Protein AF-E3WHI3-F1 (afdb_monomer)

Solvent-accessible surface area (backbone atoms only — not comparable to full-atom values): 5694 Å² total; per-residue (Å²): 109,69,70,59,53,50,49,49,44,36,36,74,71,68,65,33,56,38,37,35,37,37,32,53,37,70,93,47,61,63,48,36,66,52,48,31,50,62,47,33,71,70,39,57,48,65,54,46,97,87,71,46,74,53,96,62,87,42,57,53,48,60,43,57,43,26,44,68,62,33,64,79,72,52,39,64,42,50,76,74,63,54,78,49,59,69,51,77,43,81,68,96,69,68,95,67,130

Organism: NCBI:txid207839

pLDDT: mean 97.18, std 3.04, range [70.88, 98.62]

Nearest PDB structures (foldseek):
  3ujh-assembly1_B  TM=9.995E-01  e=9.363E-11  Toxoplasma gondii
  3qki-assembly1_A  TM=9.930E-01  e=5.807E-10  Plasmodium falciparum 3D7
  6bzc-assembly1_A  TM=9.876E-01  e=8.045E-10  Elizabethkingia anophelis NUHP1
  1hox-assembly1_B  TM=9.822E-01  e=6.198E-10  Oryctolagus cuniculus
  3pr3-assembly1_B  TM=9.928E-01  e=1.446E-09  Plasmodium falciparum 3D7

InterPro domains:
  IPR001672 Phosphoglucose isomerase (PGI) [PF00342] (1-96)
  IPR001672 Phosphoglucose isomerase (PGI) [PS51463] (1-97)
  IPR001672 Phosphoglucose isomerase (PGI) [PTHR11469] (1-97)
  IPR035482 Phosphoglucose isomerase, SIS domain 2 [cd05016] (17-97)
  IPR046348 SIS domain superfamily [SSF53697] (1-96)

Structure (mmCIF, N/CA/C/O backbone):
data_AF-E3WHI3-F1
#
_entry.id   AF-E3WHI3-F1
#
loop_
_atom_site.group_PDB
_atom_site.id
_atom_site.type_symbol
_atom_site.label_atom_id
_atom_site.label_alt_id
_atom_site.label_comp_id
_atom_site.label_asym_id
_atom_site.label_entity_id
_atom_site.label_seq_id
_atom_site.pdbx_PDB_ins_code
_atom_site.Cartn_x
_atom_site.Cartn_y
_atom_site.Cartn_z
_atom_site.occupancy
_atom_site.B_iso_or_equiv
_atom_site.auth_seq_id
_atom_site.auth_comp_id
_atom_site.auth_asym_id
_atom_site.auth_atom_id
_atom_site.pdbx_PDB_model_num
ATOM 1 N N . VAL A 1 1 ? -10.433 9.287 -7.682 1.00 93.94 1 VAL A N 1
ATOM 2 C CA . VAL A 1 1 ? -11.647 8.765 -7.003 1.00 93.94 1 VAL A CA 1
ATOM 3 C C . VAL A 1 1 ? -11.656 7.240 -6.952 1.00 93.94 1 VAL A C 1
ATOM 5 O O . VAL A 1 1 ? -11.628 6.717 -5.851 1.00 93.94 1 VAL A O 1
ATOM 8 N N . LEU A 1 2 ? -11.617 6.520 -8.083 1.00 98.00 2 LEU A N 1
ATOM 9 C CA . LEU A 1 2 ? -11.720 5.046 -8.095 1.00 98.00 2 LEU A CA 1
ATOM 10 C C . LEU A 1 2 ? -10.669 4.319 -7.234 1.00 98.00 2 LEU A C 1
ATOM 12 O O . LEU A 1 2 ? -11.045 3.472 -6.435 1.00 98.00 2 LEU A O 1
ATOM 16 N N . LEU A 1 3 ? -9.384 4.686 -7.329 1.00 96.50 3 LEU A N 1
ATOM 17 C CA . LEU A 1 3 ? -8.329 4.078 -6.498 1.00 96.50 3 LEU A CA 1
ATOM 18 C C . LEU A 1 3 ? -8.565 4.285 -4.992 1.00 96.50 3 LEU A C 1
ATOM 20 O O . LEU A 1 3 ? -8.373 3.364 -4.209 1.00 96.50 3 LEU A O 1
ATOM 24 N N . GLY A 1 4 ? -9.056 5.462 -4.593 1.00 96.00 4 GLY A N 1
ATOM 25 C CA . GLY A 1 4 ? -9.413 5.728 -3.197 1.00 96.00 4 GLY A CA 1
ATOM 26 C C . GLY A 1 4 ? -10.584 4.867 -2.718 1.00 96.00 4 GLY A C 1
ATOM 27 O O . GLY A 1 4 ? -10.542 4.331 -1.619 1.00 96.00 4 GLY A O 1
ATOM 28 N N . LEU A 1 5 ? -11.603 4.664 -3.562 1.00 98.00 5 LEU A N 1
ATOM 29 C CA . LEU A 1 5 ? -12.720 3.770 -3.238 1.00 98.00 5 LEU A CA 1
ATOM 30 C C . LEU A 1 5 ? -12.280 2.304 -3.133 1.00 98.00 5 LEU A C 1
ATOM 32 O O . LEU A 1 5 ? -12.779 1.590 -2.271 1.00 98.00 5 LEU A O 1
ATOM 36 N N . LEU A 1 6 ? -11.337 1.858 -3.970 1.00 97.62 6 LEU A N 1
ATOM 37 C CA . LEU A 1 6 ? -10.756 0.515 -3.869 1.00 97.62 6 LEU A CA 1
ATOM 38 C C . LEU A 1 6 ? -9.956 0.331 -2.577 1.00 97.62 6 LEU A C 1
ATOM 40 O O . LEU A 1 6 ? -10.054 -0.729 -1.964 1.00 97.62 6 LEU A O 1
ATOM 44 N N . SER A 1 7 ? -9.196 1.341 -2.149 1.00 96.44 7 SER A N 1
ATOM 45 C CA . SER A 1 7 ? -8.498 1.312 -0.857 1.00 96.44 7 SER A CA 1
ATOM 46 C C . SER A 1 7 ? -9.498 1.165 0.301 1.00 96.44 7 SER A C 1
ATOM 48 O O . SER A 1 7 ? -9.420 0.192 1.051 1.00 96.44 7 SER A O 1
ATOM 50 N N . VAL A 1 8 ? -10.534 2.014 0.355 1.00 97.06 8 VAL A N 1
ATOM 51 C CA . VAL A 1 8 ? -11.598 1.920 1.374 1.00 97.06 8 VAL A CA 1
ATOM 52 C C . VAL A 1 8 ? -12.304 0.563 1.334 1.00 97.06 8 VAL A C 1
ATOM 54 O O . VAL A 1 8 ? -12.558 -0.029 2.379 1.00 97.06 8 VAL A O 1
ATOM 57 N N . TRP A 1 9 ? -12.604 0.036 0.145 1.00 98.00 9 TRP A N 1
ATOM 58 C CA . TRP A 1 9 ? -13.218 -1.285 0.004 1.00 98.00 9 TRP A CA 1
ATOM 59 C C . TRP A 1 9 ? -12.336 -2.395 0.590 1.00 98.00 9 TRP A C 1
ATOM 61 O O . TRP A 1 9 ? -12.804 -3.209 1.385 1.00 98.00 9 TRP A O 1
ATOM 71 N N . ASN A 1 10 ? -11.048 -2.407 0.250 1.00 97.94 10 ASN A N 1
ATOM 72 C CA . ASN A 1 10 ? -10.122 -3.421 0.743 1.00 97.94 10 ASN A CA 1
ATOM 73 C C . ASN A 1 10 ? -9.901 -3.324 2.259 1.00 97.94 10 ASN A C 1
ATOM 75 O O . ASN A 1 10 ? -9.980 -4.342 2.944 1.00 97.94 10 ASN A O 1
ATOM 79 N N . VAL A 1 11 ? -9.667 -2.123 2.791 1.00 96.62 11 VAL A N 1
ATOM 80 C CA . VAL A 1 11 ? -9.365 -1.923 4.216 1.00 96.62 11 VAL A CA 1
ATOM 81 C C . VAL A 1 11 ? -10.622 -2.069 5.068 1.00 96.62 11 VAL A C 1
ATOM 83 O O . VAL A 1 11 ? -10.662 -2.900 5.971 1.00 96.62 11 VAL A O 1
ATOM 86 N N . SER A 1 12 ? -11.668 -1.295 4.773 1.00 95.06 12 SER A N 1
ATOM 87 C CA . SER A 1 12 ? -12.833 -1.167 5.655 1.00 95.06 12 SER A CA 1
ATOM 88 C C . SER A 1 12 ? -13.879 -2.265 5.463 1.00 95.06 12 SER A C 1
ATOM 90 O O . SER A 1 12 ? -14.622 -2.542 6.401 1.00 95.06 12 SER A O 1
ATOM 92 N N . PHE A 1 13 ? -13.962 -2.889 4.280 1.00 96.81 13 PHE A N 1
ATOM 93 C CA . PHE A 1 13 ? -14.976 -3.919 4.004 1.00 96.81 13 PHE A CA 1
ATOM 94 C C . PHE A 1 13 ? -14.392 -5.331 3.907 1.00 96.81 13 PHE A C 1
ATOM 96 O O . PHE A 1 13 ? -14.989 -6.262 4.443 1.00 96.81 13 PHE A O 1
ATOM 103 N N . LEU A 1 14 ? -13.237 -5.509 3.254 1.00 97.62 14 LEU A N 1
ATOM 104 C CA . LEU A 1 14 ? -12.577 -6.821 3.155 1.00 97.62 14 LEU A CA 1
ATOM 105 C C . LEU A 1 14 ? -11.587 -7.100 4.296 1.00 97.62 14 LEU A 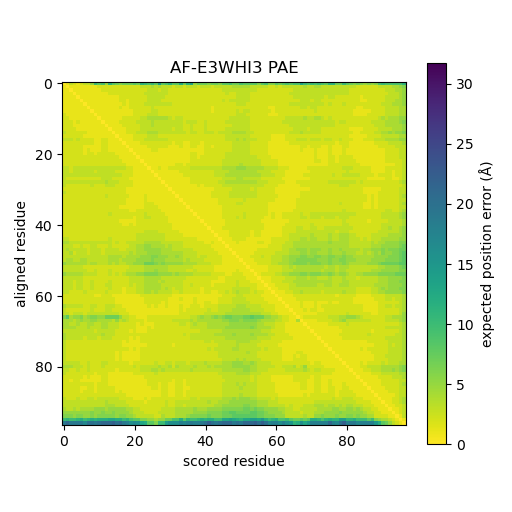C 1
ATOM 107 O O . LEU A 1 14 ? -11.130 -8.234 4.441 1.00 97.62 14 LEU A O 1
ATOM 111 N N . GLY A 1 15 ? -11.268 -6.095 5.118 1.00 96.69 15 GLY A N 1
ATOM 112 C CA . GLY A 1 15 ? -10.361 -6.248 6.255 1.00 96.69 15 GLY A CA 1
ATOM 113 C C . GLY A 1 15 ? -8.922 -6.555 5.836 1.00 96.69 15 GLY A C 1
ATOM 114 O O . GLY A 1 15 ? -8.245 -7.343 6.494 1.00 96.69 15 GLY A O 1
ATOM 115 N N . HIS A 1 16 ? -8.461 -5.999 4.715 1.00 97.88 16 HIS A N 1
ATOM 116 C CA . HIS A 1 16 ? -7.078 -6.098 4.248 1.00 97.88 16 HIS A CA 1
ATOM 117 C C . HIS A 1 16 ? -6.305 -4.841 4.682 1.00 97.88 16 HIS A C 1
ATOM 119 O O . HIS A 1 16 ? -6.383 -3.821 4.000 1.00 97.88 16 HIS A O 1
ATOM 125 N N . PRO A 1 17 ? -5.564 -4.877 5.807 1.00 96.94 17 PRO A N 1
ATOM 126 C CA . PRO A 1 17 ? -5.021 -3.669 6.436 1.00 96.94 17 PRO A CA 1
ATOM 127 C C . PRO A 1 17 ? -3.737 -3.152 5.780 1.00 96.94 17 PRO A C 1
ATOM 129 O O . PRO A 1 17 ? -3.240 -2.100 6.163 1.00 96.94 17 PRO A O 1
ATOM 132 N N . ALA A 1 18 ? -3.152 -3.901 4.845 1.00 98.19 18 ALA A N 1
ATOM 133 C CA . ALA A 1 18 ? -1.883 -3.565 4.216 1.00 98.19 18 ALA A CA 1
ATOM 134 C C . ALA A 1 18 ? -2.030 -3.506 2.700 1.00 98.19 18 ALA A C 1
ATOM 136 O O . ALA A 1 18 ? -2.765 -4.306 2.120 1.00 98.19 18 ALA A O 1
ATOM 137 N N . ARG A 1 19 ? -1.271 -2.616 2.066 1.00 98.31 19 ARG A N 1
ATOM 138 C CA . ARG A 1 19 ? -1.197 -2.477 0.613 1.00 98.31 19 ARG A CA 1
ATOM 139 C C . ARG A 1 19 ? 0.259 -2.471 0.161 1.00 98.31 19 ARG A C 1
ATOM 141 O O . ARG A 1 19 ? 1.109 -1.810 0.756 1.00 98.31 19 ARG A O 1
ATOM 148 N N . ALA A 1 20 ? 0.536 -3.220 -0.903 1.00 98.56 20 ALA A N 1
ATOM 149 C CA . ALA A 1 20 ? 1.854 -3.291 -1.513 1.00 98.56 20 ALA A CA 1
ATOM 150 C C . ALA A 1 20 ? 1.939 -2.375 -2.744 1.00 98.56 20 ALA A C 1
ATOM 152 O O . ALA A 1 20 ? 1.134 -2.497 -3.666 1.00 98.56 20 ALA A O 1
ATOM 153 N N . ILE A 1 21 ? 2.939 -1.497 -2.787 1.00 98.56 21 ILE A N 1
ATOM 154 C CA . ILE A 1 21 ? 3.231 -0.604 -3.916 1.00 98.56 21 ILE A CA 1
ATOM 155 C C . ILE A 1 21 ? 4.438 -1.167 -4.664 1.00 98.56 21 ILE A C 1
ATOM 157 O O . ILE A 1 21 ? 5.552 -1.177 -4.142 1.00 98.56 21 ILE A O 1
ATOM 161 N N . LEU A 1 22 ? 4.221 -1.667 -5.880 1.00 98.62 22 LEU A N 1
ATOM 162 C CA . LEU A 1 22 ? 5.171 -2.543 -6.572 1.00 98.62 22 LEU A CA 1
ATOM 163 C C . LEU A 1 22 ? 5.538 -1.961 -7.946 1.00 98.62 22 LEU A C 1
ATOM 165 O O . LEU A 1 22 ? 5.014 -2.413 -8.970 1.00 98.62 22 LEU A O 1
ATOM 169 N N . PRO A 1 23 ? 6.412 -0.938 -8.002 1.00 98.44 23 PRO A N 1
ATOM 170 C CA . PRO A 1 23 ? 6.842 -0.359 -9.265 1.00 98.44 23 PRO A CA 1
ATOM 171 C C . PRO A 1 23 ? 7.868 -1.255 -9.966 1.00 98.44 23 PRO A C 1
ATOM 173 O O . PRO A 1 23 ? 8.944 -1.513 -9.444 1.00 98.44 23 PRO A O 1
ATOM 176 N N . TYR A 1 24 ? 7.594 -1.689 -11.191 1.00 98.19 24 TYR A N 1
ATOM 177 C CA . TYR A 1 24 ? 8.518 -2.460 -12.033 1.00 98.19 24 TYR A CA 1
ATOM 178 C C . TYR A 1 24 ? 9.495 -1.518 -12.752 1.00 98.19 24 TYR A C 1
ATOM 180 O O . TYR A 1 24 ? 9.588 -1.482 -13.976 1.00 98.19 24 TYR A O 1
ATOM 188 N N . CYS A 1 25 ? 10.178 -0.685 -11.965 1.00 97.25 25 CYS A N 1
ATOM 189 C CA . CYS A 1 25 ? 11.171 0.277 -12.423 1.00 97.25 25 CYS A CA 1
ATOM 190 C C . CYS A 1 25 ? 12.082 0.666 -11.250 1.00 97.25 25 CYS A C 1
ATOM 192 O O . CYS A 1 25 ? 11.616 1.275 -10.286 1.00 97.25 25 CYS A O 1
ATOM 194 N N . GLN A 1 26 ? 13.384 0.366 -11.338 1.00 97.12 26 GLN A N 1
ATOM 195 C CA . GLN A 1 26 ? 14.340 0.691 -10.267 1.00 97.12 26 GLN A CA 1
ATOM 196 C C . GLN A 1 26 ? 14.441 2.202 -10.007 1.00 97.12 26 GLN A C 1
ATOM 198 O O . GLN 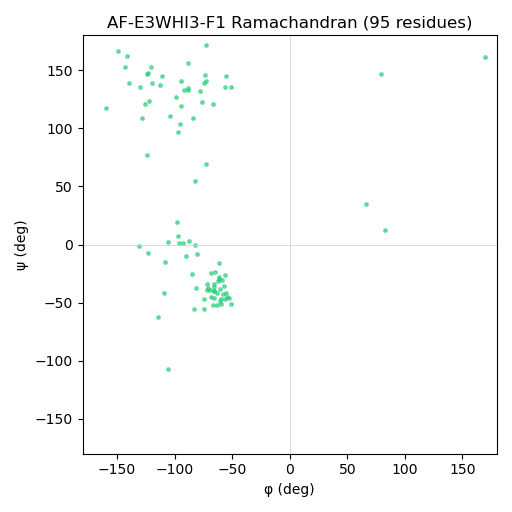A 1 26 ? 14.651 2.617 -8.871 1.00 97.12 26 GLN A O 1
ATOM 203 N N . ALA A 1 27 ? 14.218 3.042 -11.024 1.00 97.38 27 ALA A N 1
ATOM 204 C CA . ALA A 1 27 ? 14.217 4.498 -10.861 1.00 97.38 27 ALA A CA 1
ATOM 205 C C . ALA A 1 27 ? 13.132 5.005 -9.886 1.00 97.38 27 ALA A C 1
ATOM 207 O O . ALA A 1 27 ? 13.211 6.136 -9.414 1.00 97.38 27 ALA A O 1
ATOM 208 N N . LEU A 1 28 ? 12.135 4.171 -9.565 1.00 98.00 28 LEU A N 1
ATOM 209 C CA . LEU A 1 28 ? 11.070 4.459 -8.604 1.00 98.00 28 LEU A CA 1
ATOM 210 C C . LEU A 1 28 ? 11.332 3.864 -7.207 1.00 98.00 28 LEU A C 1
ATOM 212 O O . LEU A 1 28 ? 10.402 3.763 -6.411 1.00 98.00 28 LEU A O 1
ATOM 216 N N . GLU A 1 29 ? 12.572 3.511 -6.854 1.00 97.81 29 GLU A N 1
ATOM 217 C CA . GLU A 1 29 ? 12.904 2.928 -5.538 1.00 97.81 29 GLU A CA 1
ATOM 218 C C . GLU A 1 29 ? 12.482 3.777 -4.326 1.00 97.81 29 GLU A C 1
ATOM 220 O O . GLU A 1 29 ? 12.221 3.239 -3.253 1.00 97.81 29 GLU A O 1
ATOM 225 N N . LYS A 1 30 ? 12.368 5.103 -4.478 1.00 98.25 30 LYS A N 1
ATOM 226 C CA . LYS A 1 30 ? 11.902 6.007 -3.410 1.00 98.25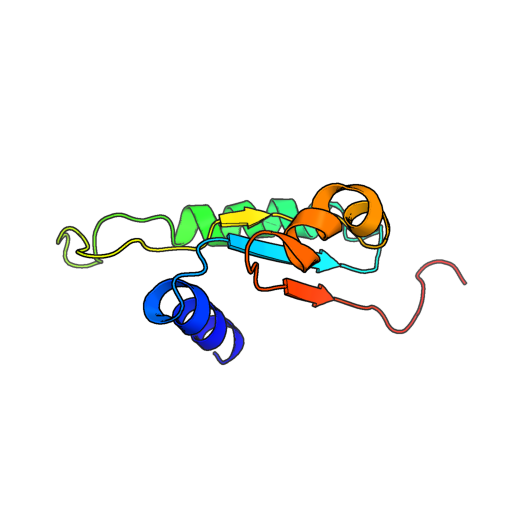 30 LYS A CA 1
ATOM 227 C C . LYS A 1 30 ? 10.413 6.335 -3.481 1.00 98.25 30 LYS A C 1
ATOM 229 O O . LYS A 1 30 ? 9.915 7.062 -2.624 1.00 98.25 30 LYS A O 1
ATOM 234 N N . PHE A 1 31 ? 9.690 5.782 -4.453 1.00 98.38 31 PHE A N 1
ATOM 235 C CA . PHE A 1 31 ? 8.263 6.034 -4.609 1.00 98.38 31 PHE A CA 1
ATOM 236 C C . PHE A 1 31 ? 7.451 5.446 -3.451 1.00 98.38 31 PHE A C 1
ATOM 238 O O . PHE A 1 31 ? 6.704 6.178 -2.811 1.00 98.38 31 PHE A O 1
ATOM 245 N N . ALA A 1 32 ? 7.636 4.161 -3.125 1.00 98.12 32 ALA A N 1
ATOM 246 C CA . ALA A 1 32 ? 6.910 3.535 -2.017 1.00 98.12 32 ALA A CA 1
ATOM 247 C C . ALA A 1 32 ? 7.181 4.235 -0.664 1.00 98.12 32 ALA A C 1
ATOM 249 O O . ALA A 1 32 ? 6.206 4.605 -0.011 1.00 98.12 32 ALA A O 1
ATOM 250 N N . PRO A 1 33 ? 8.439 4.549 -0.278 1.00 98.25 33 PRO A N 1
ATOM 251 C CA . PRO A 1 33 ? 8.715 5.355 0.917 1.00 98.25 33 PRO A CA 1
ATOM 252 C C . PRO A 1 33 ? 8.045 6.735 0.931 1.00 98.25 33 PRO A C 1
ATOM 254 O O . PRO A 1 33 ? 7.618 7.208 1.981 1.00 98.25 33 PRO A O 1
ATOM 257 N N . HIS A 1 34 ? 7.929 7.398 -0.222 1.00 98.44 34 HIS A N 1
ATOM 258 C CA . HIS A 1 34 ? 7.218 8.672 -0.297 1.00 98.44 34 HIS A CA 1
ATOM 259 C C . HIS A 1 34 ? 5.710 8.495 -0.062 1.00 98.44 34 HIS A C 1
ATOM 261 O O . HIS A 1 34 ? 5.116 9.232 0.725 1.00 98.44 34 HIS A O 1
ATOM 267 N N . ILE A 1 35 ? 5.092 7.492 -0.696 1.00 98.31 35 ILE A N 1
ATOM 268 C CA . ILE A 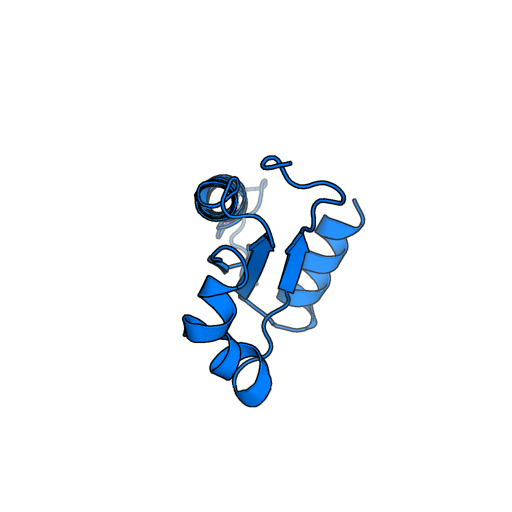1 35 ? 3.660 7.214 -0.525 1.00 98.31 35 ILE A CA 1
ATOM 269 C C . ILE A 1 35 ? 3.331 6.767 0.901 1.00 98.31 35 ILE A C 1
ATOM 271 O O . ILE A 1 35 ? 2.279 7.153 1.405 1.00 98.31 35 ILE A O 1
ATOM 275 N N . GLN A 1 36 ? 4.233 6.046 1.574 1.00 98.62 36 GLN A N 1
ATOM 276 C CA . GLN A 1 36 ? 4.085 5.704 2.992 1.00 98.62 36 GLN A CA 1
ATOM 277 C C . GLN A 1 36 ? 3.777 6.936 3.833 1.00 98.62 36 GLN A C 1
ATOM 279 O O . GLN A 1 36 ? 2.784 6.952 4.553 1.00 98.62 36 GLN A O 1
ATOM 284 N N . GLN A 1 37 ? 4.576 7.995 3.694 1.00 98.50 37 GLN A N 1
ATOM 285 C CA . GLN A 1 37 ? 4.313 9.233 4.415 1.00 98.50 37 GLN A CA 1
ATOM 286 C C . GLN A 1 37 ? 2.976 9.848 3.985 1.00 98.50 37 GLN A C 1
ATOM 288 O O . GLN A 1 37 ? 2.127 10.121 4.829 1.00 98.50 37 GLN A O 1
ATOM 293 N N . VAL A 1 38 ? 2.770 10.029 2.674 1.00 97.94 38 VAL A N 1
ATOM 294 C CA . VAL A 1 38 ? 1.568 10.685 2.132 1.00 97.94 38 VAL A CA 1
ATOM 295 C C . VAL A 1 38 ? 0.288 10.025 2.639 1.00 97.94 38 VAL A C 1
ATOM 297 O O . VAL A 1 38 ? -0.641 10.724 3.033 1.00 97.94 38 VAL A O 1
ATOM 300 N N . SER A 1 39 ? 0.232 8.698 2.637 1.00 97.62 39 SER A N 1
ATOM 301 C CA . SER A 1 39 ? -0.955 7.933 3.007 1.00 97.62 39 SER A CA 1
ATOM 302 C C . SER A 1 39 ? -1.073 7.756 4.519 1.00 97.62 39 SER A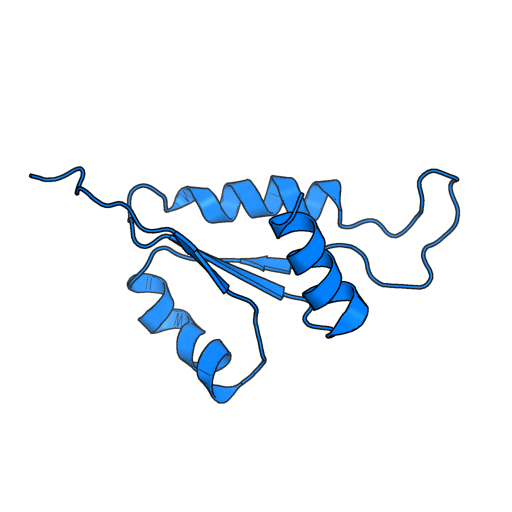 C 1
ATOM 304 O O . SER A 1 39 ? -2.069 8.171 5.118 1.00 97.62 39 SER A O 1
ATOM 306 N N . MET A 1 40 ? -0.039 7.205 5.157 1.00 98.50 40 MET A N 1
ATOM 307 C CA . MET A 1 40 ? -0.110 6.784 6.556 1.00 98.50 40 MET A CA 1
ATOM 308 C C . MET A 1 40 ? -0.159 7.987 7.506 1.00 98.50 40 MET A C 1
ATOM 310 O O . MET A 1 40 ? -0.921 7.965 8.470 1.00 98.50 40 MET A O 1
ATOM 314 N N . GLU A 1 41 ? 0.572 9.073 7.223 1.00 98.31 41 GLU A N 1
ATOM 315 C CA . GLU A 1 41 ? 0.526 10.296 8.043 1.00 98.31 41 GLU A CA 1
ATOM 316 C C . GLU A 1 41 ? -0.799 11.059 7.860 1.00 98.31 41 GLU A C 1
ATOM 318 O O . GLU A 1 41 ? -1.341 11.649 8.803 1.00 98.31 41 GLU A O 1
ATOM 323 N N . SER A 1 42 ? -1.372 11.019 6.654 1.00 97.88 42 SER A N 1
ATOM 324 C CA . SER A 1 42 ? -2.645 11.687 6.369 1.00 97.88 42 SER A CA 1
ATOM 325 C C . SER A 1 42 ? -3.831 10.943 6.977 1.00 97.88 42 SER A C 1
ATOM 327 O O . SER A 1 42 ? -4.666 11.571 7.638 1.00 97.88 42 SER A O 1
ATOM 329 N N . ASN A 1 43 ? -3.889 9.622 6.795 1.00 97.81 43 ASN A N 1
ATOM 330 C CA . ASN A 1 43 ? -5.093 8.822 7.033 1.00 97.81 43 ASN A CA 1
ATOM 331 C C . ASN A 1 43 ? -5.016 7.929 8.278 1.00 97.81 43 ASN A C 1
ATOM 333 O O . ASN A 1 43 ? -6.061 7.482 8.747 1.00 97.81 43 ASN A O 1
ATOM 337 N N . GLY A 1 44 ? -3.825 7.710 8.847 1.00 97.38 44 GLY A N 1
ATOM 338 C CA 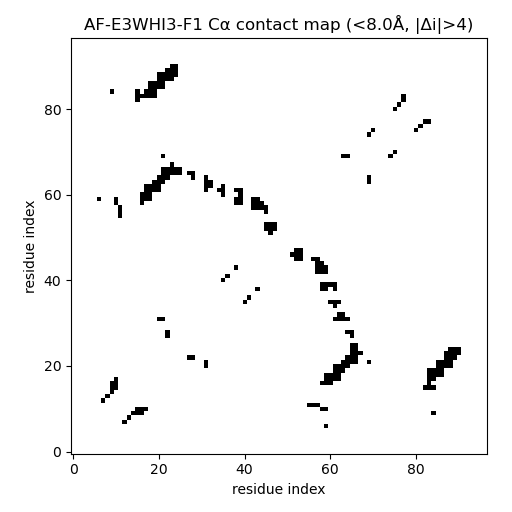. GLY A 1 44 ? -3.624 6.961 10.092 1.00 97.38 44 GLY A CA 1
ATOM 339 C C . GLY A 1 44 ? -4.098 7.750 11.313 1.00 97.38 44 GLY A C 1
ATOM 340 O O . GLY A 1 44 ? -3.296 8.256 12.099 1.00 97.38 44 GLY A O 1
ATOM 341 N N . LYS A 1 45 ? -5.415 7.927 11.439 1.00 97.88 45 LYS A N 1
ATOM 342 C CA . LYS A 1 45 ? -6.062 8.763 12.457 1.00 97.88 45 LYS A CA 1
ATOM 343 C C . LYS A 1 45 ? -7.055 7.941 13.270 1.00 97.88 45 LYS A C 1
ATOM 345 O O . LYS A 1 45 ? -7.686 7.031 12.755 1.00 97.88 45 LYS A O 1
ATOM 350 N N . G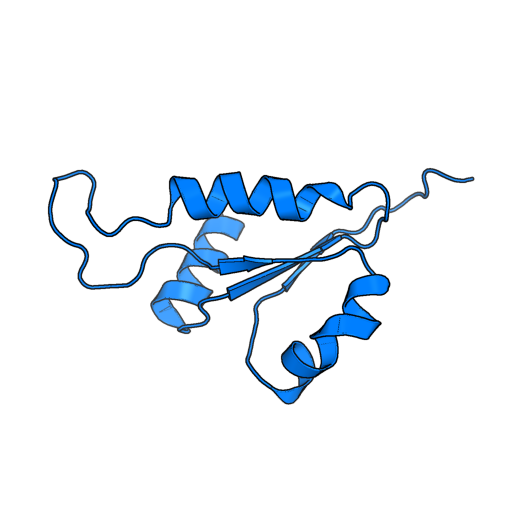LY A 1 46 ? -7.208 8.292 14.547 1.00 97.94 46 GLY A N 1
ATOM 351 C CA . GLY A 1 46 ? -8.159 7.646 15.464 1.00 97.94 46 GLY A CA 1
ATOM 352 C C . GLY A 1 46 ? -9.399 8.484 15.787 1.00 97.94 46 GLY A C 1
ATOM 353 O O . GLY A 1 46 ? -10.213 8.078 16.610 1.00 97.94 46 GLY A O 1
ATOM 354 N N . VAL A 1 47 ? -9.532 9.672 15.193 1.00 98.06 47 VAL A N 1
ATOM 355 C CA . VAL A 1 47 ? -10.577 10.656 15.515 1.00 98.06 47 VAL A CA 1
ATOM 356 C C . VAL A 1 47 ? -11.087 11.292 14.220 1.00 98.06 47 VAL A C 1
ATOM 358 O O . VAL A 1 47 ? -10.290 11.575 13.324 1.00 98.06 47 VAL A O 1
ATOM 361 N N . SER A 1 48 ? -12.403 11.497 14.115 1.00 97.50 48 SER A N 1
ATOM 362 C CA . SER A 1 48 ? -13.056 12.154 12.976 1.00 97.50 48 SER A CA 1
ATOM 363 C C . SER A 1 48 ? -12.812 13.669 12.954 1.00 97.50 48 SER A C 1
ATOM 365 O O . SER A 1 48 ? -12.292 14.251 13.908 1.00 97.50 48 SER A O 1
ATOM 367 N N . ILE A 1 49 ? -13.218 14.337 11.870 1.00 97.44 49 ILE A N 1
ATOM 368 C CA . ILE A 1 49 ? -13.078 15.797 11.735 1.00 97.44 49 ILE A CA 1
ATOM 369 C C . ILE A 1 49 ? -13.920 16.575 12.763 1.00 97.44 49 ILE A C 1
ATOM 371 O O . ILE A 1 49 ? -13.572 17.695 13.129 1.00 97.44 49 ILE A O 1
ATOM 375 N N . GLU A 1 50 ? -14.981 15.964 13.290 1.00 97.88 50 GLU A N 1
ATOM 376 C CA . GLU A 1 50 ? -15.820 16.495 14.369 1.00 97.88 50 GLU A CA 1
ATOM 377 C C . GLU A 1 50 ? -15.235 16.246 15.772 1.00 97.88 50 GLU A C 1
ATOM 379 O O . GLU A 1 50 ? -15.843 16.635 16.769 1.00 97.88 50 GLU A O 1
ATOM 384 N N . GLY A 1 51 ? -14.072 15.595 15.878 1.00 97.81 51 GLY A N 1
ATOM 385 C CA . GLY A 1 51 ? -13.423 15.307 17.159 1.00 97.81 51 GLY A CA 1
ATOM 386 C C . GLY A 1 51 ? -13.949 14.056 17.871 1.00 97.81 51 GLY A C 1
ATOM 387 O O . GLY A 1 51 ? -13.642 13.852 19.046 1.00 97.81 51 GLY A O 1
ATOM 388 N N . VAL A 1 52 ? -14.726 13.207 17.191 1.00 98.38 52 VAL A N 1
ATOM 389 C CA . VAL A 1 52 ? -15.278 11.970 17.766 1.00 98.38 52 VAL A CA 1
ATOM 390 C C . VAL A 1 52 ? -14.329 10.792 17.503 1.00 98.38 52 VAL A C 1
ATOM 392 O O . VAL A 1 52 ? -13.888 10.627 16.364 1.00 98.38 52 VAL A O 1
ATOM 395 N N . PRO A 1 53 ? -14.001 9.951 18.506 1.00 98.50 53 PRO A N 1
ATOM 396 C CA . PRO A 1 53 ? -13.207 8.742 18.285 1.00 98.50 53 PRO A CA 1
ATOM 397 C C . PRO A 1 53 ? -13.833 7.816 17.234 1.00 98.50 53 PRO A C 1
ATOM 399 O O . PRO A 1 53 ? -15.041 7.571 17.258 1.00 98.50 53 PRO A O 1
ATOM 402 N N . LEU A 1 54 ? -13.014 7.288 16.323 1.00 97.44 54 LEU A N 1
ATOM 403 C CA . LEU A 1 54 ? -13.474 6.358 15.289 1.00 97.44 54 LEU A CA 1
ATOM 404 C C . LEU A 1 54 ? -13.782 4.982 15.895 1.00 97.44 54 LEU A C 1
ATOM 406 O O . LEU A 1 54 ? -13.047 4.484 16.745 1.00 97.44 54 LEU A O 1
ATOM 410 N N . SER A 1 55 ? -14.860 4.346 15.430 1.00 96.50 55 SER A N 1
ATOM 411 C CA . SER A 1 55 ? -15.245 2.979 15.821 1.00 96.50 55 SER A CA 1
ATOM 412 C C . SER A 1 55 ? -14.594 1.885 14.963 1.00 96.50 55 SER A C 1
ATOM 414 O O . SER A 1 55 ? -14.897 0.706 15.136 1.00 96.50 55 SER A O 1
ATOM 416 N N . PHE A 1 56 ? -13.725 2.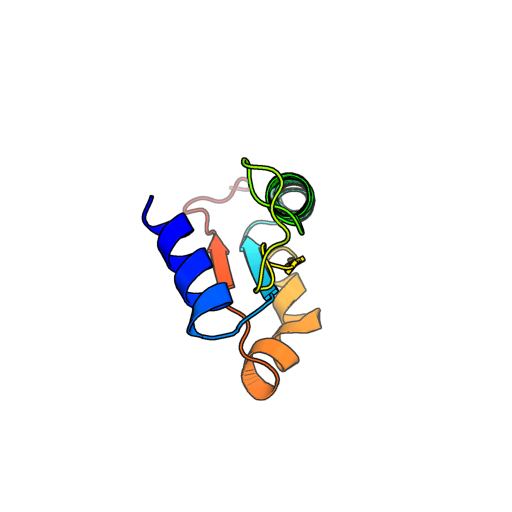273 14.029 1.00 94.69 56 PHE A N 1
ATOM 417 C CA . PHE A 1 56 ? -13.027 1.411 13.079 1.00 94.69 56 PHE A CA 1
ATOM 418 C C . PHE A 1 56 ? -11.586 1.901 12.882 1.00 94.69 56 PHE A C 1
ATOM 420 O O . PHE A 1 56 ? -11.265 3.049 13.194 1.00 94.69 56 PHE A O 1
ATOM 427 N N . GLU A 1 57 ? -10.723 1.035 12.352 1.00 95.12 57 GLU A N 1
ATOM 428 C CA . GLU A 1 57 ? -9.349 1.394 11.989 1.00 95.12 57 GLU A CA 1
ATOM 429 C C . GLU A 1 57 ? -9.329 2.172 10.665 1.00 95.12 57 GLU A C 1
ATOM 431 O O . GLU A 1 57 ? -9.965 1.768 9.689 1.00 95.12 57 GLU A O 1
ATOM 436 N N . ALA A 1 58 ? -8.609 3.295 10.633 1.00 95.12 58 ALA A N 1
ATOM 437 C CA . ALA A 1 58 ? -8.461 4.130 9.447 1.00 95.12 58 ALA A CA 1
ATOM 438 C C . ALA A 1 58 ? -7.031 4.083 8.897 1.00 95.12 58 ALA A C 1
ATOM 440 O O . ALA A 1 58 ? -6.061 4.048 9.656 1.00 95.12 58 ALA A O 1
ATOM 441 N N . GLY A 1 59 ? -6.935 4.155 7.568 1.00 95.50 59 GLY A N 1
ATOM 442 C CA . GLY A 1 59 ? -5.681 4.083 6.827 1.00 95.50 59 GLY A CA 1
ATOM 443 C C . GLY A 1 59 ? -5.154 2.655 6.666 1.00 95.50 59 GLY A C 1
ATOM 444 O O . GLY A 1 59 ? -5.318 1.798 7.530 1.00 95.50 59 GLY A O 1
ATOM 445 N N . GLU A 1 60 ? -4.512 2.409 5.533 1.00 96.81 60 GLU A N 1
ATOM 446 C CA . GLU A 1 60 ? -3.732 1.207 5.262 1.00 96.81 60 GLU A CA 1
ATOM 447 C C . GLU A 1 60 ? -2.267 1.347 5.702 1.00 96.81 60 GLU A C 1
ATOM 449 O O . GLU A 1 60 ? -1.694 2.436 5.762 1.00 96.81 60 GLU A O 1
ATOM 454 N N . ILE A 1 61 ? -1.631 0.205 5.955 1.00 98.38 61 ILE A N 1
ATOM 455 C CA . ILE A 1 61 ? -0.179 0.087 6.071 1.00 98.38 61 ILE A CA 1
ATOM 456 C C . ILE A 1 61 ? 0.395 -0.056 4.661 1.00 98.38 61 ILE A C 1
ATOM 458 O O . ILE A 1 61 ? 0.253 -1.105 4.026 1.00 98.38 61 ILE A O 1
ATOM 462 N N . ASP A 1 62 ? 1.076 0.983 4.190 1.00 98.31 62 ASP A N 1
ATOM 463 C CA . ASP A 1 62 ? 1.749 0.965 2.895 1.00 98.31 62 ASP A CA 1
ATOM 464 C C . ASP A 1 62 ? 3.180 0.419 3.015 1.00 98.31 62 ASP A C 1
ATOM 466 O O . ASP A 1 62 ? 3.966 0.801 3.886 1.00 98.31 62 ASP A O 1
ATOM 470 N N . PHE A 1 63 ? 3.556 -0.476 2.107 1.00 98.50 63 PHE A N 1
ATOM 471 C CA . PHE A 1 63 ? 4.937 -0.934 1.950 1.00 98.50 63 PHE A CA 1
ATOM 472 C C . PHE A 1 63 ? 5.219 -1.303 0.498 1.00 98.50 63 PHE A C 1
ATOM 474 O O . PHE A 1 63 ? 4.305 -1.432 -0.312 1.00 98.50 63 PHE A O 1
ATOM 481 N N . GLY A 1 64 ? 6.487 -1.466 0.137 1.00 98.19 64 GLY A N 1
ATOM 482 C CA . GLY A 1 64 ? 6.820 -1.830 -1.229 1.00 98.19 64 GLY A CA 1
ATOM 483 C C . GLY A 1 64 ? 8.300 -1.742 -1.539 1.00 98.19 64 GLY A C 1
ATOM 484 O O . GLY A 1 64 ? 9.053 -1.071 -0.844 1.00 98.19 64 GLY A O 1
ATOM 485 N N . GLU A 1 65 ? 8.676 -2.420 -2.614 1.00 98.19 65 GLU A N 1
ATOM 486 C CA . GLU A 1 65 ? 10.004 -2.409 -3.221 1.00 98.19 65 GLU A CA 1
ATOM 487 C C . GLU A 1 65 ? 9.823 -2.485 -4.740 1.00 98.19 65 GLU A C 1
ATOM 489 O O . GLU A 1 65 ? 8.829 -3.070 -5.202 1.00 98.19 65 GLU A O 1
ATOM 494 N N . PRO A 1 66 ? 10.762 -1.953 -5.538 1.00 97.69 66 PRO A N 1
ATOM 495 C CA . PRO A 1 66 ? 10.733 -2.158 -6.972 1.00 97.69 66 PRO A CA 1
ATOM 496 C C . PRO A 1 66 ? 10.693 -3.639 -7.366 1.00 97.69 66 PRO A C 1
ATOM 498 O O . PRO A 1 66 ? 11.306 -4.506 -6.736 1.00 97.69 66 PRO A O 1
ATOM 501 N N . GLY A 1 67 ? 9.981 -3.930 -8.451 1.00 96.19 67 GLY A N 1
ATOM 502 C CA . GLY A 1 67 ? 10.074 -5.205 -9.151 1.00 96.19 67 GLY A CA 1
ATOM 503 C C . GLY A 1 67 ? 11.379 -5.277 -9.959 1.00 96.19 67 GLY A C 1
ATOM 504 O O . GLY A 1 67 ? 11.764 -4.293 -10.582 1.00 96.19 67 GLY A O 1
ATOM 505 N N . THR A 1 68 ? 12.089 -6.407 -9.993 1.00 97.25 68 THR A N 1
ATOM 506 C CA . THR A 1 68 ? 11.722 -7.722 -9.431 1.00 97.25 68 THR A CA 1
ATOM 507 C C . THR A 1 68 ? 12.224 -7.967 -8.002 1.00 97.25 68 THR A C 1
ATOM 509 O O . THR A 1 68 ? 11.920 -9.017 -7.444 1.00 97.25 68 THR A O 1
ATOM 512 N N . ASN A 1 69 ? 12.916 -7.018 -7.357 1.00 96.38 69 ASN A N 1
ATOM 513 C CA . ASN A 1 69 ? 13.504 -7.199 -6.016 1.00 96.38 69 ASN A CA 1
ATOM 514 C C . ASN A 1 69 ? 12.476 -7.699 -4.984 1.00 96.38 69 ASN A C 1
ATOM 516 O O . ASN A 1 69 ? 12.729 -8.672 -4.271 1.00 96.38 69 ASN A O 1
ATOM 520 N N . GLY A 1 70 ? 11.278 -7.101 -4.959 1.00 95.69 70 GLY A N 1
ATOM 521 C CA . GLY A 1 70 ? 10.194 -7.521 -4.062 1.00 95.69 70 GLY A CA 1
ATOM 522 C C . GLY A 1 70 ? 9.750 -8.982 -4.250 1.00 95.69 70 GLY A C 1
ATOM 523 O O . GLY A 1 70 ? 9.385 -9.641 -3.270 1.00 95.69 70 GLY A O 1
ATOM 524 N N . GLN A 1 71 ? 9.853 -9.522 -5.474 1.00 97.25 71 GLN A N 1
ATOM 525 C CA . GLN A 1 71 ? 9.495 -10.913 -5.790 1.00 97.25 71 GLN A CA 1
ATOM 526 C C . GLN A 1 71 ? 10.357 -11.918 -5.021 1.00 97.25 71 GLN A C 1
ATOM 528 O O . GLN A 1 71 ? 9.881 -12.9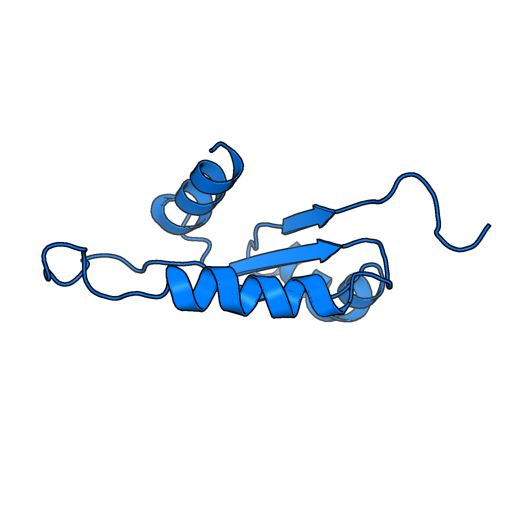83 -4.634 1.00 97.25 71 GLN A O 1
ATOM 533 N N . HIS A 1 72 ? 11.608 -11.550 -4.746 1.00 97.75 72 HIS A N 1
ATOM 534 C CA . HIS A 1 72 ? 12.576 -12.380 -4.032 1.00 97.75 72 HIS A CA 1
ATOM 535 C C . HIS A 1 72 ? 12.670 -12.051 -2.535 1.00 97.75 72 HIS A C 1
ATOM 537 O O . HIS A 1 72 ? 13.531 -12.592 -1.847 1.00 97.75 72 HIS A O 1
ATOM 543 N N . SER A 1 73 ? 11.792 -11.179 -2.027 1.00 98.06 73 SER A N 1
ATOM 544 C CA . SER A 1 73 ? 11.767 -10.761 -0.622 1.00 98.06 73 SER A CA 1
ATOM 545 C C . SER A 1 73 ? 10.486 -11.214 0.083 1.00 98.06 73 SER A C 1
ATOM 547 O O . SER A 1 73 ? 10.536 -12.045 0.988 1.00 98.06 73 SER A O 1
ATOM 549 N N . PHE A 1 74 ? 9.317 -10.733 -0.359 1.00 98.06 74 PHE A N 1
ATOM 550 C CA . PHE A 1 74 ? 8.062 -10.895 0.393 1.00 98.06 74 PHE A CA 1
ATOM 551 C C . PHE A 1 74 ? 6.875 -11.424 -0.427 1.00 98.06 74 PHE A C 1
ATOM 553 O O . PHE A 1 74 ? 5.808 -11.670 0.139 1.00 98.06 74 PHE A O 1
ATOM 560 N N . TYR A 1 75 ? 7.029 -11.670 -1.734 1.00 98.50 75 TYR A N 1
ATOM 561 C CA . TYR A 1 75 ? 5.928 -12.180 -2.570 1.00 98.50 75 TYR A CA 1
ATOM 562 C C . TYR A 1 75 ? 5.416 -13.556 -2.126 1.00 98.50 75 TYR A C 1
ATOM 564 O O . TYR A 1 75 ? 4.234 -13.844 -2.290 1.00 98.50 75 TYR A O 1
ATOM 572 N N . GLN A 1 76 ? 6.253 -14.383 -1.496 1.00 98.62 76 GLN A N 1
ATOM 573 C CA . GLN A 1 76 ? 5.819 -15.657 -0.915 1.00 98.62 76 GLN A CA 1
ATOM 574 C C . GLN A 1 76 ? 4.658 -15.470 0.082 1.00 98.62 76 GLN A C 1
ATOM 576 O O . GLN A 1 76 ? 3.690 -16.232 0.058 1.00 98.62 76 GLN A O 1
ATOM 581 N N . LEU A 1 77 ? 4.720 -14.431 0.927 1.00 98.56 77 LEU A N 1
ATOM 582 C CA . LEU A 1 77 ? 3.648 -14.104 1.869 1.00 98.56 77 LEU A CA 1
ATOM 583 C C . LEU A 1 77 ? 2.397 -13.597 1.143 1.00 98.56 77 LEU A C 1
ATOM 585 O O . LEU A 1 77 ? 1.296 -13.970 1.535 1.00 98.56 77 LEU A O 1
ATOM 589 N N . ILE A 1 78 ? 2.566 -12.786 0.094 1.00 98.31 78 ILE A N 1
ATOM 590 C CA . ILE A 1 78 ? 1.454 -12.255 -0.712 1.00 98.31 78 ILE A CA 1
ATOM 591 C C . ILE A 1 78 ? 0.700 -13.396 -1.412 1.00 98.31 78 ILE A C 1
ATOM 593 O O . ILE A 1 78 ? -0.527 -13.396 -1.451 1.00 98.31 78 ILE A O 1
ATOM 597 N N . HIS A 1 79 ? 1.420 -14.385 -1.948 1.00 98.31 79 HIS A N 1
ATOM 598 C CA . HIS A 1 79 ? 0.817 -15.473 -2.717 1.00 98.31 79 HIS A CA 1
ATOM 599 C C . HIS A 1 79 ? 0.211 -16.590 -1.862 1.00 98.31 79 HIS A C 1
ATOM 601 O O . HIS A 1 79 ? -0.802 -17.160 -2.258 1.00 98.31 79 HIS A O 1
ATOM 607 N N . GLN A 1 80 ? 0.836 -16.955 -0.738 1.00 98.38 80 GLN A N 1
ATOM 608 C CA . GLN A 1 80 ? 0.434 -18.138 0.045 1.00 98.38 80 GLN A CA 1
ATOM 609 C C . GLN A 1 80 ? 0.083 -17.836 1.504 1.00 98.38 80 GLN A C 1
ATOM 611 O O . GLN A 1 80 ? -0.358 -18.727 2.225 1.00 98.38 80 GLN A O 1
ATOM 616 N N . GLY A 1 81 ? 0.308 -16.606 1.958 1.00 98.00 81 GLY A N 1
ATOM 617 C CA . GLY A 1 81 ? 0.056 -16.188 3.328 1.00 98.00 81 GLY A CA 1
ATOM 618 C C . GLY A 1 81 ? -1.179 -15.308 3.438 1.00 98.00 81 GLY A C 1
ATOM 619 O O . GLY A 1 81 ? -2.310 -15.784 3.393 1.00 98.00 81 GLY A O 1
ATOM 620 N N . ARG A 1 82 ? -0.953 -14.012 3.661 1.00 97.19 82 ARG A N 1
ATOM 621 C CA . ARG A 1 82 ? -2.023 -13.032 3.876 1.00 97.19 82 ARG A CA 1
ATOM 622 C C . ARG A 1 82 ? -2.367 -12.357 2.558 1.00 97.19 82 ARG A C 1
ATOM 624 O O . ARG A 1 82 ? -1.471 -12.002 1.798 1.00 97.19 82 ARG A O 1
ATOM 631 N N . VAL A 1 83 ? -3.656 -12.117 2.336 1.00 98.31 83 VAL A N 1
ATOM 632 C CA . VAL A 1 83 ? -4.108 -11.312 1.200 1.00 98.31 83 VAL A CA 1
ATOM 633 C C . VAL A 1 83 ? -3.644 -9.873 1.409 1.00 98.31 83 VAL A C 1
ATOM 635 O O . VAL A 1 83 ? -3.979 -9.246 2.413 1.00 98.31 83 VAL A O 1
ATOM 638 N N . ILE A 1 84 ? -2.849 -9.376 0.464 1.00 98.56 84 ILE A N 1
ATOM 639 C CA . ILE A 1 84 ? -2.338 -8.006 0.435 1.00 98.56 84 ILE A CA 1
ATOM 640 C C . ILE A 1 84 ? -2.658 -7.439 -0.955 1.00 98.56 84 ILE A C 1
ATOM 642 O O . ILE A 1 84 ? -2.059 -7.885 -1.938 1.00 98.56 84 ILE A O 1
ATOM 646 N N . PRO A 1 85 ? -3.608 -6.493 -1.071 1.00 98.44 85 PRO A N 1
ATOM 647 C CA . PRO A 1 85 ? -3.839 -5.742 -2.299 1.00 98.44 85 PRO A CA 1
ATOM 648 C C . PRO A 1 85 ? -2.543 -5.127 -2.839 1.00 98.44 85 PRO A C 1
ATOM 650 O O . PRO A 1 85 ? -1.745 -4.573 -2.081 1.00 98.44 85 PRO A O 1
ATOM 653 N N . CYS A 1 86 ? -2.328 -5.242 -4.148 1.00 98.31 86 CYS A N 1
ATOM 654 C CA . CYS A 1 86 ? -1.089 -4.838 -4.807 1.00 98.31 86 CYS A CA 1
ATOM 655 C C . CYS A 1 86 ? -1.362 -3.805 -5.905 1.00 98.31 86 CYS A C 1
ATOM 657 O O . CYS A 1 86 ? -2.082 -4.097 -6.863 1.00 98.31 86 CYS A O 1
ATOM 659 N N . ASP A 1 87 ? -0.713 -2.648 -5.802 1.00 98.19 87 ASP A N 1
ATOM 660 C CA . ASP A 1 87 ? -0.692 -1.613 -6.831 1.00 98.19 87 ASP A CA 1
ATOM 661 C C . ASP A 1 87 ? 0.574 -1.787 -7.684 1.00 98.19 87 ASP A C 1
ATOM 663 O O . ASP A 1 87 ? 1.690 -1.452 -7.274 1.00 98.19 87 ASP A O 1
ATOM 667 N N . PHE A 1 88 ? 0.398 -2.338 -8.886 1.00 98.31 88 PHE A N 1
ATOM 668 C CA . PHE A 1 88 ? 1.473 -2.533 -9.859 1.00 98.31 88 PHE A CA 1
ATOM 669 C C . PHE A 1 88 ? 1.642 -1.299 -10.745 1.00 98.31 88 PHE A C 1
ATOM 671 O O . PHE A 1 88 ? 0.671 -0.788 -11.304 1.00 98.31 88 PHE A O 1
ATOM 678 N N . ILE A 1 89 ? 2.886 -0.851 -10.922 1.00 98.50 89 ILE A N 1
ATOM 679 C CA . ILE A 1 89 ? 3.222 0.299 -11.772 1.00 98.50 89 ILE A CA 1
ATOM 680 C C . ILE A 1 89 ? 4.279 -0.144 -12.779 1.00 98.50 89 ILE A C 1
ATOM 682 O O . ILE A 1 89 ? 5.351 -0.594 -12.385 1.00 98.50 89 ILE A O 1
ATOM 686 N N . GLY A 1 90 ? 3.986 -0.025 -14.072 1.00 97.44 90 GLY A N 1
ATOM 687 C CA . GLY A 1 90 ? 4.909 -0.358 -15.158 1.00 97.44 90 GLY A CA 1
ATOM 688 C C . GLY A 1 90 ? 5.192 0.852 -16.039 1.00 97.44 90 GLY A C 1
ATOM 689 O O . GLY A 1 90 ? 4.353 1.744 -16.161 1.00 97.44 90 GLY A O 1
ATOM 690 N N . ILE A 1 91 ? 6.369 0.869 -16.662 1.00 96.94 91 ILE A N 1
ATOM 691 C CA . ILE A 1 91 ? 6.768 1.879 -17.647 1.00 96.94 91 ILE A CA 1
ATOM 692 C C . ILE A 1 91 ? 6.891 1.184 -19.006 1.00 96.94 91 ILE A C 1
ATOM 694 O O . ILE A 1 91 ? 7.403 0.070 -19.076 1.00 96.94 91 ILE A O 1
ATOM 698 N N . ILE A 1 92 ? 6.389 1.819 -20.069 1.00 97.56 92 ILE A N 1
ATOM 699 C CA . ILE A 1 92 ? 6.382 1.238 -21.423 1.00 97.56 92 ILE A CA 1
ATOM 700 C C . ILE A 1 92 ? 7.797 1.206 -22.015 1.00 97.56 92 ILE A C 1
ATOM 702 O O . ILE A 1 92 ? 8.174 0.230 -22.655 1.00 97.56 92 ILE A O 1
ATOM 706 N N . GLU A 1 93 ? 8.583 2.256 -21.775 1.00 96.69 93 GLU A N 1
ATOM 707 C CA . GLU A 1 93 ? 9.937 2.410 -22.306 1.00 96.69 93 GLU A CA 1
ATOM 708 C C . GLU A 1 93 ? 10.957 2.523 -21.173 1.00 96.69 93 GLU A C 1
ATOM 710 O O . GLU A 1 93 ? 10.732 3.183 -20.156 1.00 96.69 93 GLU A O 1
ATOM 715 N N . SER A 1 94 ? 12.096 1.860 -21.350 1.00 95.75 94 SER A N 1
ATOM 716 C CA . SER A 1 94 ? 13.199 1.922 -20.398 1.00 95.75 94 SER A CA 1
ATOM 717 C C . SER A 1 94 ? 13.917 3.271 -20.488 1.00 95.75 94 SER A C 1
ATOM 719 O O . SER A 1 94 ? 14.068 3.846 -21.562 1.00 95.75 94 SER A O 1
ATOM 721 N N . GLN A 1 95 ? 14.411 3.766 -19.350 1.00 94.62 95 GLN A N 1
ATOM 722 C CA . GLN A 1 95 ? 15.325 4.917 -19.319 1.00 94.62 95 GLN A CA 1
ATOM 723 C C . GLN A 1 95 ? 16.691 4.576 -19.929 1.00 94.62 95 GLN A C 1
ATOM 725 O O . GLN A 1 95 ? 17.419 5.466 -20.366 1.00 94.62 95 GLN A O 1
ATOM 730 N N . GLN A 1 96 ? 17.044 3.289 -19.917 1.00 87.88 96 GLN A N 1
ATOM 731 C CA . GLN A 1 96 ? 18.209 2.750 -20.601 1.00 87.88 96 GLN A CA 1
ATOM 732 C C . GLN A 1 96 ? 17.766 2.234 -21.979 1.00 87.88 96 GLN A C 1
ATOM 734 O O . GLN A 1 96 ? 16.895 1.359 -22.004 1.00 87.88 96 GLN A O 1
ATOM 739 N N . PRO A 1 97 ? 18.307 2.782 -23.081 1.00 70.88 97 PRO A N 1
ATOM 740 C CA . PRO A 1 97 ? 17.970 2.356 -24.437 1.00 70.88 97 PRO A CA 1
ATOM 741 C C . PRO A 1 97 ? 18.412 0.921 -24.746 1.00 70.88 97 PRO A C 1
ATOM 743 O O . PRO A 1 97 ? 19.389 0.444 -24.120 1.00 70.88 97 PRO A O 1
#

Sequence (97 aa):
VLLGLLSVWNVSFLGHPARAILPYCQALEKFAPHIQQVSMESNGKGVSIEGVPLSFEAGEIDFGEPGTNGQHSFYQLIHQGRVIPCDFIGIIESQQP

Mean predicted aligned error: 2.62 Å

Secondary structure (DSSP, 8-state):
-HHHHHHHIIIIIS---EEEEEES-GGGTTHHHHHHIIIIIHH--SB-TTSPBPSS--S-EEE---TTGGGGTTHHHHHHTS---EEEE--SS-S--

Foldseek 3Di:
DVVVVVQCCCCVPVVQQAAEEEEQAQVCQCVQVVVQCVFCVVWQDQADPVRHGDPGGTTHRTDYGYPPVVVVPCVVCCVPNDPHHYDYHYDPDHPPD

Radius of gyration: 15.25 Å; Cα contacts (8 Å, |Δi|>4): 132; chains: 1; bounding box: 34×35×43 Å